Protein AF-A0A537K856-F1 (afdb_monomer)

Solvent-accessible surface area (backbone atoms only — not comparable to full-atom values): 9829 Å² total; per-residue (Å²): 136,89,86,84,80,88,56,72,92,42,54,43,67,42,90,97,32,92,91,45,62,49,70,74,77,86,77,73,95,73,71,60,44,82,46,75,49,75,48,75,51,68,52,97,87,72,52,70,54,76,49,78,48,77,49,71,40,72,64,90,81,66,75,50,79,44,80,71,47,56,50,54,66,63,28,72,59,51,33,26,46,32,33,31,39,84,55,50,70,38,64,31,44,37,35,40,37,33,21,43,85,87,65,51,75,44,32,77,47,77,48,76,47,65,39,80,49,46,62,45,59,86,51,70,44,63,60,44,37,79,88,64,48,74,61,72,70,44,72,34,35,34,38,45,33,43,29,41,85,88,65,46,69,44,74,51,74,50,81,46,39,41,89

Mean predicted aligned error: 10.48 Å

Radius of gyration: 21.77 Å; Cα contacts (8 Å, |Δi|>4): 311; chains: 1; bounding box: 62×30×55 Å

Nearest PDB structures (foldseek):
  6za2-assembly1_A  TM=6.033E-01  e=6.111E-10  Porphyromonas gingivalis ATCC 33277
  6za2-assembly1_B  TM=5.947E-01  e=1.579E-09  Porphyromonas gingivalis ATCC 33277
  4kkq-assembly1_B  TM=4.285E-01  e=4.633E-04  Vibrio cholerae MJ-1236
  8cml-assembly1_B  TM=3.138E-01  e=3.266E-04  Homo sapiens
  6o14-assembly1_A  TM=6.032E-01  e=1.378E-01  Aquifex aeolicus VF5

Sequence (163 aa):
NRQYFILNDFYQADLDNYQQGTVHFQLPALSAGMHSLKIKAWDVLNNSSEYTLEFTVAKNEELVLSHVLNYPNPFTTKTQFWFEHNRPGQNLQVKVQIFTVTGKVVKTIKQTINDAGNRSSEVEWDGRDEQGDKLGRGVYLYRLTVITPEGKKRERIERLVVF

Foldseek 3Di:
DDDDDDQPVQWDADVPGPPDTDGDDDDDDDDFAKDKDKDKDADPVGDIDIDIDIDGDHDPPAKDKDPWDWPPFADAFKIWTKIFIPDAQFWKWKWKWKFAPVRHTFAIDIDTDHHNHRMDGPGMDGCHGPVRDHDDWDKIKMKIWIATPVGHIDIDIDIGTYD

Secondary structure (DSSP, 8-state):
-------GGGEEEETTEEEEEEE------PPSEEEEEEEEEE-TTS-EEEEEEEEEE--TTS--EEEEEEESSSBSS-EEEEEEES-TTS-EEEEEEEEETT--EEEEEEEEE--SSSEEEEEEE-SB-TTSPBPPSEEEEEEEEEE-TT--EEEEEEEEEE-

Structure (mmCIF, N/CA/C/O backbone):
data_AF-A0A537K856-F1
#
_entry.id   AF-A0A537K856-F1
#
loop_
_atom_site.group_PDB
_atom_site.id
_atom_site.type_symbol
_atom_site.label_atom_id
_atom_site.label_alt_id
_atom_site.label_comp_id
_atom_site.label_asym_id
_atom_site.label_entity_id
_atom_site.label_seq_id
_atom_site.pdbx_PDB_ins_code
_atom_site.Cartn_x
_atom_site.Cartn_y
_atom_site.Cartn_z
_atom_site.occupancy
_atom_site.B_iso_or_equiv
_atom_site.auth_seq_id
_atom_site.auth_comp_id
_atom_site.auth_asym_id
_atom_site.auth_atom_id
_atom_site.pdbx_PDB_model_num
ATOM 1 N N . ASN A 1 1 ? 12.492 -0.890 -32.992 1.00 48.75 1 ASN A N 1
ATOM 2 C CA . ASN A 1 1 ? 13.759 -0.312 -32.495 1.00 48.75 1 ASN A CA 1
ATOM 3 C C . ASN A 1 1 ? 14.131 -0.954 -31.175 1.00 48.75 1 ASN A C 1
ATOM 5 O O . ASN A 1 1 ? 13.332 -0.884 -30.255 1.00 48.75 1 ASN A O 1
ATOM 9 N N . ARG A 1 2 ? 15.293 -1.612 -31.091 1.00 67.62 2 ARG A N 1
ATOM 10 C CA . ARG A 1 2 ? 15.842 -2.117 -29.822 1.00 67.62 2 ARG A CA 1
ATOM 11 C C . ARG A 1 2 ? 16.708 -1.009 -29.224 1.00 67.62 2 ARG A C 1
ATOM 13 O O . ARG A 1 2 ? 17.672 -0.603 -29.865 1.00 67.62 2 ARG A O 1
ATOM 20 N N . GLN A 1 3 ? 16.320 -0.483 -28.066 1.00 80.38 3 GLN A N 1
ATOM 21 C CA . GLN A 1 3 ? 17.157 0.429 -27.286 1.00 80.38 3 GLN A CA 1
ATOM 22 C C . GLN A 1 3 ? 18.058 -0.396 -26.367 1.00 80.38 3 GLN A C 1
ATOM 24 O O . GLN A 1 3 ? 17.614 -1.403 -25.818 1.00 80.38 3 GLN A O 1
ATOM 29 N N . TYR A 1 4 ? 19.312 0.023 -26.226 1.00 85.25 4 TYR A N 1
ATOM 30 C CA . TYR A 1 4 ? 20.296 -0.625 -25.365 1.00 85.25 4 TYR A CA 1
ATOM 31 C C . TYR A 1 4 ? 20.768 0.376 -24.316 1.00 85.25 4 TYR A C 1
ATOM 33 O O . TYR A 1 4 ? 21.025 1.534 -24.641 1.00 85.25 4 TYR A O 1
ATOM 41 N N . PHE A 1 5 ? 20.894 -0.087 -23.076 1.00 87.06 5 PHE A N 1
ATOM 42 C CA . PHE A 1 5 ? 21.433 0.683 -21.961 1.00 87.06 5 PHE A CA 1
ATOM 43 C C . PHE A 1 5 ? 22.658 -0.057 -21.428 1.00 87.06 5 PHE A C 1
ATOM 45 O O . PHE A 1 5 ? 22.588 -1.261 -21.183 1.00 87.06 5 PHE A O 1
ATOM 52 N N . ILE A 1 6 ? 23.782 0.648 -21.291 1.00 89.62 6 ILE A N 1
ATOM 53 C CA . ILE A 1 6 ? 24.985 0.106 -20.655 1.00 89.62 6 ILE A CA 1
ATOM 54 C C . ILE A 1 6 ? 24.837 0.354 -19.158 1.00 89.62 6 ILE A C 1
ATOM 56 O O . ILE A 1 6 ? 24.715 1.500 -18.733 1.00 89.62 6 ILE A O 1
ATOM 60 N N . LEU A 1 7 ? 24.797 -0.726 -18.378 1.00 88.00 7 LEU A N 1
ATOM 61 C CA . LEU A 1 7 ? 24.473 -0.676 -16.951 1.00 88.00 7 LEU A CA 1
ATOM 62 C C . LEU A 1 7 ? 25.702 -0.777 -16.035 1.00 88.00 7 LEU A C 1
ATOM 64 O O . LEU A 1 7 ? 25.543 -0.830 -14.821 1.00 88.00 7 LEU A O 1
ATOM 68 N N . ASN A 1 8 ? 26.911 -0.797 -16.604 1.00 85.88 8 ASN A N 1
ATOM 69 C CA . ASN A 1 8 ? 28.159 -1.029 -15.868 1.00 85.88 8 ASN A CA 1
ATOM 70 C C . ASN A 1 8 ? 28.350 -0.029 -14.719 1.00 85.88 8 ASN A C 1
ATOM 72 O O . ASN A 1 8 ? 28.693 -0.435 -13.616 1.00 85.88 8 ASN A O 1
ATOM 76 N N . ASP A 1 9 ? 28.045 1.248 -14.958 1.00 85.62 9 ASP A N 1
ATOM 77 C CA . ASP A 1 9 ? 28.185 2.314 -13.955 1.00 85.62 9 ASP A CA 1
ATOM 78 C C . ASP A 1 9 ? 27.106 2.256 -12.855 1.00 85.62 9 ASP A C 1
ATOM 80 O O . ASP A 1 9 ? 27.214 2.940 -11.841 1.00 85.62 9 ASP A O 1
ATOM 84 N N . PHE A 1 10 ? 26.060 1.443 -13.047 1.00 84.75 10 PHE A N 1
ATOM 85 C CA . PHE A 1 10 ? 24.960 1.239 -12.096 1.00 84.75 10 PHE A CA 1
ATOM 86 C C . PHE A 1 10 ? 25.064 -0.093 -11.343 1.00 84.75 10 PHE A C 1
ATOM 88 O O . PHE A 1 10 ? 24.205 -0.386 -10.509 1.00 84.75 10 PHE A O 1
ATOM 95 N N . TYR A 1 11 ? 26.064 -0.918 -11.663 1.00 85.62 11 TYR A N 1
ATOM 96 C CA . TYR A 1 11 ? 26.294 -2.193 -11.000 1.00 85.62 11 TYR A CA 1
ATOM 97 C C . TYR A 1 11 ? 27.080 -1.993 -9.710 1.00 85.62 11 TYR A C 1
ATOM 99 O O . TYR A 1 11 ? 28.164 -1.410 -9.705 1.00 85.62 11 TYR A O 1
ATOM 107 N N . GLN A 1 12 ? 26.550 -2.539 -8.623 1.00 83.50 12 GLN A N 1
ATOM 108 C CA . GLN A 1 12 ? 27.208 -2.553 -7.330 1.00 83.50 12 GLN A CA 1
ATOM 109 C C . GLN A 1 12 ? 27.352 -4.005 -6.872 1.00 83.50 12 GLN A C 1
ATOM 111 O O . GLN A 1 12 ? 26.354 -4.706 -6.720 1.00 83.50 12 GLN A O 1
ATOM 116 N N . ALA A 1 13 ? 28.594 -4.463 -6.703 1.00 83.06 13 ALA A N 1
ATOM 117 C CA . ALA A 1 13 ? 28.868 -5.794 -6.170 1.00 83.06 13 ALA A CA 1
ATOM 118 C C . ALA A 1 13 ? 28.477 -5.869 -4.688 1.00 83.06 13 ALA A C 1
ATOM 120 O O . ALA A 1 13 ? 28.624 -4.885 -3.955 1.00 83.06 13 ALA A O 1
ATOM 121 N N . ASP A 1 14 ? 28.020 -7.037 -4.249 1.00 84.00 14 ASP A N 1
ATOM 122 C CA . ASP A 1 14 ? 27.690 -7.261 -2.845 1.00 84.00 14 ASP A CA 1
ATOM 123 C C . ASP A 1 14 ? 28.970 -7.327 -1.990 1.00 84.00 14 ASP A C 1
ATOM 125 O O . ASP A 1 14 ? 30.025 -7.792 -2.438 1.00 84.00 14 ASP A O 1
ATOM 129 N N . LEU A 1 15 ? 28.882 -6.861 -0.736 1.00 70.44 15 LEU A N 1
ATOM 130 C CA . LEU A 1 15 ? 29.971 -6.981 0.240 1.00 70.44 15 LEU A CA 1
ATOM 131 C C . LEU A 1 15 ? 30.359 -8.463 0.382 1.00 70.44 15 LEU A C 1
ATOM 133 O O . LEU A 1 15 ? 29.512 -9.311 0.650 1.00 70.44 15 LEU A O 1
ATOM 137 N N . ASP A 1 16 ? 31.642 -8.753 0.163 1.00 69.88 16 ASP A N 1
ATOM 138 C CA . ASP A 1 16 ? 32.262 -10.084 0.224 1.00 69.88 16 ASP A CA 1
ATOM 139 C C . ASP A 1 16 ? 31.843 -11.101 -0.861 1.00 69.88 16 ASP A C 1
ATOM 141 O O . ASP A 1 16 ? 32.292 -12.250 -0.820 1.00 69.88 16 ASP A O 1
ATOM 145 N N . ASN A 1 17 ? 31.067 -10.706 -1.883 1.00 72.50 17 ASN A N 1
ATOM 146 C CA . ASN A 1 17 ? 30.695 -11.599 -2.987 1.00 72.50 17 ASN A CA 1
ATOM 147 C C . ASN A 1 17 ? 30.827 -10.942 -4.370 1.00 72.50 17 ASN A C 1
ATOM 149 O O . ASN A 1 17 ? 29.911 -10.310 -4.882 1.00 72.50 17 ASN A O 1
ATOM 153 N N . TYR A 1 18 ? 31.959 -11.178 -5.036 1.00 67.06 18 TYR A N 1
ATOM 154 C CA . TYR A 1 18 ? 32.245 -10.656 -6.380 1.00 67.06 18 TYR A CA 1
ATOM 155 C C . TYR A 1 18 ? 31.440 -11.328 -7.509 1.00 67.06 18 TYR A C 1
ATOM 157 O O . TYR A 1 18 ? 31.527 -10.892 -8.656 1.00 67.06 18 TYR A O 1
ATOM 165 N N . GLN A 1 19 ? 30.683 -12.391 -7.214 1.00 76.62 19 GLN A N 1
ATOM 166 C CA . GLN A 1 19 ? 29.837 -13.096 -8.186 1.00 76.62 19 GLN A CA 1
ATOM 167 C C . GLN A 1 19 ? 28.372 -12.640 -8.139 1.00 76.62 19 GLN A C 1
ATOM 169 O O . GLN A 1 19 ? 27.560 -13.115 -8.934 1.00 76.62 19 GLN A O 1
ATOM 174 N N . GLN A 1 20 ? 28.022 -11.753 -7.204 1.00 80.88 20 GLN A N 1
ATOM 175 C CA . GLN A 1 20 ? 26.671 -11.236 -7.013 1.00 80.88 20 GLN A CA 1
ATOM 176 C C . GLN A 1 20 ? 26.703 -9.718 -6.854 1.00 80.88 20 GLN A C 1
ATOM 178 O O . GLN A 1 20 ? 27.703 -9.121 -6.452 1.00 80.88 20 GLN A O 1
ATOM 183 N N . GLY A 1 21 ? 25.598 -9.088 -7.216 1.00 84.38 21 GLY A N 1
ATOM 184 C CA . GLY A 1 21 ? 25.459 -7.653 -7.111 1.00 84.38 21 GLY A CA 1
ATOM 185 C C . GLY A 1 21 ? 24.102 -7.192 -7.592 1.00 84.38 21 GLY A C 1
ATOM 186 O O . GLY A 1 21 ? 23.304 -7.959 -8.141 1.00 84.38 21 GLY A O 1
ATOM 187 N N . THR A 1 22 ? 23.861 -5.906 -7.400 1.00 86.56 22 THR A N 1
ATOM 188 C CA . THR A 1 22 ? 22.590 -5.265 -7.706 1.00 86.56 22 THR A CA 1
ATOM 189 C C . THR A 1 22 ? 22.795 -4.151 -8.723 1.00 86.56 22 THR A C 1
ATOM 191 O O . THR A 1 22 ? 23.768 -3.402 -8.665 1.00 86.56 22 THR A O 1
ATOM 194 N N . VAL A 1 23 ? 21.858 -4.036 -9.666 1.00 87.75 23 VAL A N 1
ATOM 195 C CA . VAL A 1 23 ? 21.766 -2.900 -10.586 1.00 87.75 23 VAL A CA 1
ATOM 196 C C . VAL A 1 23 ? 20.485 -2.140 -10.289 1.00 87.75 23 VAL A C 1
ATOM 198 O O . VAL A 1 23 ? 19.391 -2.697 -10.386 1.00 87.75 23 VAL A O 1
ATOM 201 N N . HIS A 1 24 ? 20.613 -0.849 -9.998 1.00 83.88 24 HIS A N 1
ATOM 202 C CA . HIS A 1 24 ? 19.475 0.059 -9.904 1.00 83.88 24 HIS A CA 1
ATOM 203 C C . HIS A 1 24 ? 19.472 0.992 -11.112 1.00 83.88 24 HIS A C 1
A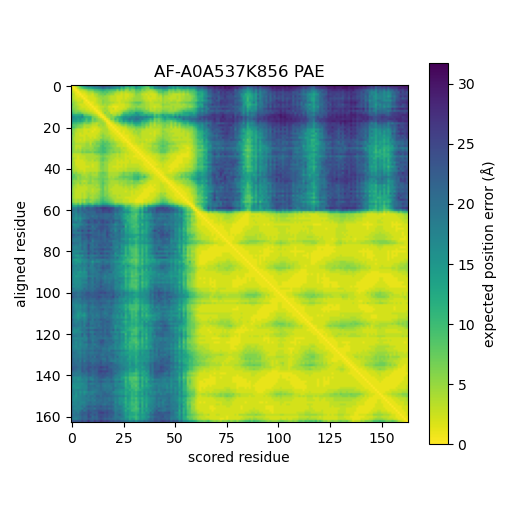TOM 205 O O . HIS A 1 24 ? 20.291 1.902 -11.213 1.00 83.88 24 HIS A O 1
ATOM 211 N N . PHE A 1 25 ? 18.541 0.764 -12.042 1.00 83.44 25 PHE A N 1
ATOM 212 C CA . PHE A 1 25 ? 18.413 1.568 -13.254 1.00 83.44 25 PHE A CA 1
ATOM 213 C C . PHE A 1 25 ? 16.977 2.050 -13.449 1.00 83.44 25 PHE A C 1
ATOM 215 O O . PHE A 1 25 ? 16.043 1.251 -13.546 1.00 83.44 25 PHE A O 1
ATOM 222 N N . GLN A 1 26 ? 16.808 3.369 -13.544 1.00 81.19 26 GLN A N 1
ATOM 223 C CA . GLN A 1 26 ? 15.524 3.977 -13.862 1.00 81.19 26 GLN A CA 1
ATOM 224 C C . GLN A 1 26 ? 15.289 3.900 -15.373 1.00 81.19 26 GLN A C 1
ATOM 226 O O . GLN A 1 26 ? 15.926 4.611 -16.151 1.00 81.19 26 GLN A O 1
ATOM 231 N N . LEU A 1 27 ? 14.347 3.052 -15.794 1.00 84.31 27 LEU A N 1
ATOM 232 C CA . LEU A 1 27 ? 13.935 2.990 -17.195 1.00 84.31 27 LEU A CA 1
ATOM 233 C C . LEU A 1 27 ? 13.336 4.339 -17.642 1.00 84.31 27 LEU A C 1
ATOM 235 O O . LEU A 1 27 ? 12.636 4.990 -16.854 1.00 84.31 27 LEU A O 1
ATOM 239 N N . PRO A 1 28 ? 13.566 4.756 -18.904 1.00 83.44 28 PRO A N 1
ATOM 240 C CA . PRO A 1 28 ? 12.901 5.928 -19.459 1.00 83.44 28 PRO A CA 1
ATOM 241 C C . PRO A 1 28 ? 11.387 5.708 -19.530 1.00 83.44 28 PRO A C 1
ATOM 243 O O . PRO A 1 28 ? 10.897 4.585 -19.413 1.00 83.44 28 PRO A O 1
ATOM 246 N N . ALA A 1 29 ? 10.633 6.783 -19.768 1.00 79.88 29 ALA A N 1
ATOM 247 C CA . ALA A 1 29 ? 9.195 6.680 -19.976 1.00 79.88 29 ALA A CA 1
ATOM 248 C C . ALA A 1 29 ? 8.886 5.717 -21.138 1.00 79.88 29 ALA A C 1
ATOM 250 O O 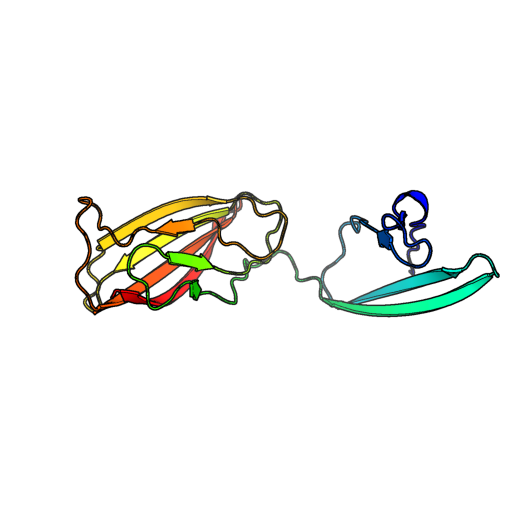. ALA A 1 29 ? 9.247 5.970 -22.289 1.00 79.88 29 ALA A O 1
ATOM 251 N N . LEU A 1 30 ? 8.219 4.607 -20.823 1.00 85.06 30 LEU A N 1
ATOM 252 C CA . LEU A 1 30 ? 7.812 3.600 -21.796 1.00 85.06 30 LEU A CA 1
ATOM 253 C C . LEU A 1 30 ? 6.394 3.891 -22.290 1.00 85.06 30 LEU A C 1
ATOM 255 O O . LEU A 1 30 ? 5.524 4.317 -21.527 1.00 85.06 30 LEU A O 1
ATOM 259 N N . SER A 1 31 ? 6.141 3.633 -23.572 1.00 85.69 31 SER A N 1
ATOM 260 C CA . SER A 1 31 ? 4.782 3.673 -24.113 1.00 85.69 31 SER A CA 1
ATOM 261 C C . SER A 1 31 ? 3.926 2.591 -23.464 1.00 85.69 31 SER A C 1
ATOM 263 O O . SER A 1 31 ? 4.434 1.547 -23.073 1.00 85.69 31 SER A O 1
ATOM 265 N N . ALA A 1 32 ? 2.614 2.781 -23.391 1.00 82.75 32 ALA A N 1
ATOM 266 C CA . ALA A 1 32 ? 1.755 1.709 -22.911 1.00 82.75 32 ALA A CA 1
ATOM 267 C C . ALA A 1 32 ? 1.735 0.504 -23.865 1.00 82.75 32 ALA A C 1
ATOM 269 O O . ALA A 1 32 ? 1.881 0.666 -25.077 1.00 82.75 32 ALA A O 1
ATOM 270 N N . GLY A 1 33 ? 1.508 -0.685 -23.312 1.00 84.62 33 GLY A N 1
ATOM 271 C CA . GLY A 1 33 ? 1.474 -1.952 -24.038 1.00 84.62 33 GLY A CA 1
ATOM 272 C C . GLY A 1 33 ? 2.445 -2.982 -23.470 1.00 84.62 33 GLY A C 1
ATOM 273 O O . GLY A 1 33 ? 3.052 -2.776 -22.420 1.00 84.62 33 GLY A O 1
ATOM 274 N N . MET A 1 34 ? 2.556 -4.110 -24.163 1.00 83.94 34 MET A N 1
ATOM 275 C CA . MET A 1 34 ? 3.472 -5.190 -23.806 1.00 83.94 34 MET A CA 1
ATOM 276 C C . MET A 1 34 ? 4.905 -4.822 -24.199 1.00 83.94 34 MET A C 1
ATOM 278 O O . MET A 1 34 ? 5.154 -4.384 -25.323 1.00 83.94 34 MET A O 1
ATOM 282 N N . HIS A 1 35 ? 5.837 -5.030 -23.277 1.00 89.69 35 HIS A N 1
ATOM 283 C CA . HIS A 1 35 ? 7.267 -4.812 -23.446 1.00 89.69 35 HIS A CA 1
ATOM 284 C C . HIS A 1 35 ? 8.052 -6.049 -23.034 1.00 89.69 35 HIS A C 1
ATOM 286 O O . HIS A 1 35 ? 7.611 -6.866 -22.229 1.00 89.69 35 HIS A O 1
ATOM 292 N N . SER A 1 36 ? 9.252 -6.148 -23.591 1.00 91.62 36 SER A N 1
ATOM 293 C CA . SER A 1 36 ? 10.238 -7.173 -23.282 1.00 91.62 36 SER A CA 1
ATOM 294 C C . SER A 1 36 ? 11.538 -6.467 -22.910 1.00 91.62 36 SER A C 1
ATOM 296 O O . SER A 1 36 ? 12.075 -5.692 -23.705 1.00 91.62 36 SER A O 1
ATOM 298 N N . LEU A 1 37 ? 12.031 -6.710 -21.696 1.00 90.56 37 LEU A N 1
ATOM 299 C CA . LEU A 1 37 ? 13.350 -6.282 -21.248 1.00 90.56 37 LEU A CA 1
ATOM 300 C C . LEU A 1 37 ? 14.288 -7.482 -21.304 1.00 90.56 37 LEU A C 1
ATOM 302 O O . LEU A 1 37 ? 14.137 -8.441 -20.551 1.00 90.56 37 LEU A O 1
ATOM 306 N N . LYS A 1 38 ? 15.274 -7.412 -22.195 1.00 93.06 38 LYS A N 1
ATOM 307 C CA . LYS A 1 38 ? 16.365 -8.379 -22.252 1.00 93.06 38 LYS A CA 1
ATOM 308 C C . LYS A 1 38 ? 17.557 -7.834 -21.476 1.00 93.06 38 LYS A C 1
ATOM 310 O O . LYS A 1 38 ? 18.103 -6.795 -21.836 1.00 93.06 38 LYS A O 1
ATOM 315 N N . ILE A 1 39 ? 17.968 -8.564 -20.453 1.00 91.88 39 ILE A N 1
ATOM 316 C CA . ILE A 1 39 ? 19.141 -8.271 -19.636 1.00 91.88 39 ILE A CA 1
ATOM 317 C C . ILE A 1 39 ? 20.247 -9.220 -20.079 1.00 91.88 39 ILE A C 1
ATOM 319 O O . ILE A 1 39 ? 20.012 -10.421 -20.208 1.00 91.88 39 ILE A O 1
ATOM 323 N N . LYS A 1 40 ? 21.441 -8.684 -20.330 1.00 92.62 40 LYS A N 1
ATOM 324 C CA . LYS A 1 40 ? 22.626 -9.462 -20.691 1.00 92.62 40 LYS A CA 1
ATOM 325 C C . LYS A 1 40 ? 23.784 -9.070 -19.788 1.00 92.62 40 LYS A C 1
ATOM 327 O O . LYS A 1 40 ? 24.058 -7.881 -19.647 1.00 92.62 40 LYS A O 1
ATOM 332 N N . ALA A 1 41 ? 24.443 -10.062 -19.205 1.00 90.31 41 ALA A N 1
ATOM 333 C CA . ALA A 1 41 ? 25.600 -9.877 -18.338 1.00 90.31 41 ALA A CA 1
ATOM 334 C C . ALA A 1 41 ? 26.768 -10.736 -18.829 1.00 90.31 41 ALA A C 1
ATOM 336 O O . ALA A 1 41 ? 26.539 -11.797 -19.414 1.00 90.31 41 ALA A O 1
ATOM 337 N N . TRP A 1 42 ? 27.993 -10.269 -18.586 1.00 88.81 42 TRP A N 1
ATOM 338 C CA . TRP A 1 42 ? 29.239 -10.970 -18.891 1.00 88.81 42 TRP A CA 1
ATOM 339 C C . TRP A 1 42 ? 30.044 -11.191 -17.611 1.00 88.81 42 TRP A C 1
ATOM 341 O O . TRP A 1 42 ? 30.041 -10.329 -16.734 1.00 88.81 42 TRP A O 1
ATOM 351 N N . ASP A 1 43 ? 30.752 -12.315 -17.526 1.00 83.69 43 ASP A N 1
ATOM 352 C CA . ASP A 1 43 ? 31.810 -12.520 -16.537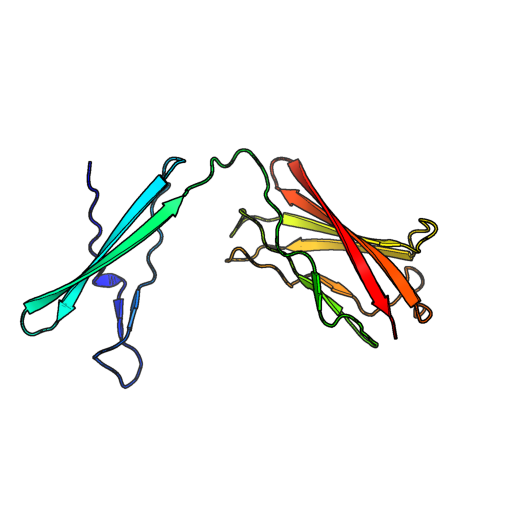 1.00 83.69 43 ASP A CA 1
ATOM 353 C C . ASP A 1 43 ? 33.169 -11.990 -17.044 1.00 83.69 43 ASP A C 1
ATOM 355 O O . ASP A 1 43 ? 33.321 -11.571 -18.196 1.00 83.69 43 ASP A O 1
ATOM 359 N N . VAL A 1 44 ? 34.189 -12.022 -16.180 1.00 82.19 44 VAL A N 1
ATOM 360 C CA . VAL A 1 44 ? 35.557 -11.569 -16.510 1.00 82.19 44 VAL A CA 1
ATOM 361 C C . VAL A 1 44 ? 36.262 -12.441 -17.557 1.00 82.19 44 VAL A C 1
ATOM 363 O O . VAL A 1 44 ? 37.252 -12.013 -18.145 1.00 82.19 44 VAL A O 1
ATOM 366 N N . LEU A 1 45 ? 35.759 -13.656 -17.796 1.00 86.38 45 LEU A N 1
ATOM 367 C CA . LEU A 1 45 ? 36.249 -14.594 -18.808 1.00 86.38 45 LEU A CA 1
ATOM 368 C C . LEU A 1 45 ? 35.471 -14.464 -20.130 1.00 86.38 45 LEU A C 1
ATOM 370 O O . LEU A 1 45 ? 35.637 -15.295 -21.022 1.00 86.38 45 LEU A O 1
ATOM 374 N N . ASN A 1 46 ? 34.666 -13.402 -20.274 1.00 85.31 46 ASN A N 1
ATOM 375 C CA . ASN A 1 46 ? 33.869 -13.073 -21.454 1.00 85.31 46 ASN A CA 1
ATOM 376 C C . ASN A 1 46 ? 32.734 -14.072 -21.761 1.00 85.31 46 ASN A C 1
ATOM 378 O O . ASN A 1 46 ? 32.199 -14.087 -22.874 1.00 85.31 46 ASN A O 1
ATOM 382 N N . ASN A 1 47 ? 32.311 -14.879 -20.786 1.00 88.69 47 ASN A N 1
ATOM 383 C CA . ASN A 1 47 ? 31.092 -15.672 -20.914 1.00 88.69 47 ASN A CA 1
ATOM 384 C C . ASN A 1 47 ? 29.881 -14.789 -20.631 1.00 88.69 47 ASN A C 1
ATOM 386 O O . ASN A 1 47 ? 29.877 -14.036 -19.661 1.00 88.69 47 ASN A O 1
ATOM 390 N N . SER A 1 48 ? 28.832 -14.901 -21.451 1.00 92.12 48 SER A N 1
ATOM 391 C CA . SER A 1 48 ? 27.622 -14.086 -21.302 1.00 92.12 48 SER A CA 1
ATOM 392 C C . SER A 1 48 ? 26.375 -14.918 -21.047 1.00 92.12 48 SER A C 1
ATOM 394 O O . SER A 1 48 ? 26.219 -15.981 -21.644 1.00 92.12 48 SER A O 1
ATOM 396 N N . SER A 1 49 ? 25.459 -14.390 -20.239 1.00 92.62 49 SER A N 1
ATOM 397 C CA . SER A 1 49 ? 24.118 -14.945 -20.026 1.00 92.62 49 SER A CA 1
ATOM 398 C C . SER A 1 49 ? 23.046 -13.899 -20.330 1.00 92.62 49 SER A C 1
ATOM 400 O O . SER A 1 49 ? 23.270 -12.703 -20.142 1.00 92.62 49 SER A O 1
ATOM 402 N N . GLU A 1 50 ? 21.883 -14.348 -20.807 1.00 93.69 50 GLU A N 1
ATOM 403 C CA . GLU A 1 50 ? 20.733 -13.495 -21.128 1.00 93.69 50 GLU A CA 1
ATOM 404 C C . GLU A 1 50 ? 19.495 -13.928 -20.334 1.00 93.69 50 GLU A C 1
ATOM 406 O O . GLU A 1 50 ? 19.205 -15.117 -20.220 1.00 93.69 50 GLU A O 1
ATOM 411 N N . TYR A 1 51 ? 18.727 -12.955 -19.847 1.00 92.50 51 TYR A N 1
ATOM 412 C CA . TYR A 1 51 ? 17.410 -13.155 -19.248 1.00 92.50 51 TYR A CA 1
ATOM 413 C C . TYR A 1 51 ? 16.400 -12.219 -19.911 1.00 92.50 51 TYR A C 1
ATOM 415 O O . TYR A 1 51 ? 16.718 -11.065 -20.196 1.00 92.50 51 TYR A O 1
ATOM 423 N N . THR A 1 52 ? 15.186 -12.702 -20.178 1.00 92.88 52 THR A N 1
ATOM 424 C CA . THR A 1 52 ? 14.121 -11.887 -20.781 1.00 92.88 52 THR A CA 1
ATOM 425 C C . THR A 1 52 ? 12.946 -11.785 -19.822 1.00 92.88 52 THR A C 1
ATOM 427 O O . THR A 1 52 ? 12.371 -12.796 -19.433 1.00 92.88 52 THR A O 1
ATOM 430 N N . LEU A 1 53 ? 12.589 -10.554 -19.466 1.00 89.62 53 LEU A N 1
ATOM 431 C CA . LEU A 1 53 ? 11.420 -10.213 -18.670 1.00 89.62 53 LEU A CA 1
ATOM 432 C C . LEU A 1 53 ? 10.345 -9.627 -19.583 1.00 89.62 53 LEU A C 1
ATOM 434 O O . LEU A 1 53 ? 10.573 -8.610 -20.237 1.00 89.62 53 LEU A O 1
ATOM 438 N N . GLU A 1 54 ? 9.165 -10.232 -19.597 1.00 90.69 54 GLU A N 1
ATOM 439 C CA . GLU A 1 54 ? 7.987 -9.675 -20.260 1.00 90.69 54 GLU A CA 1
ATOM 440 C C . GLU A 1 54 ? 7.117 -8.947 -19.236 1.00 90.69 54 GLU A C 1
ATOM 442 O O . GLU A 1 54 ? 6.849 -9.460 -18.150 1.00 90.69 54 GLU A O 1
ATOM 447 N N . PHE A 1 55 ? 6.691 -7.729 -19.561 1.00 85.44 55 PHE A N 1
ATOM 448 C CA . PHE A 1 55 ? 5.855 -6.914 -18.683 1.00 85.44 55 PHE A CA 1
ATOM 449 C C . PHE A 1 55 ? 4.945 -5.997 -19.499 1.00 85.44 55 PHE A C 1
ATOM 451 O O . PHE A 1 55 ? 5.213 -5.696 -20.658 1.00 85.44 55 PHE A O 1
ATOM 458 N N . THR A 1 56 ? 3.847 -5.536 -18.904 1.00 80.00 56 THR A N 1
ATOM 459 C CA . THR A 1 56 ? 2.919 -4.606 -19.560 1.00 80.00 56 THR A CA 1
ATOM 460 C C . THR A 1 56 ? 2.969 -3.249 -18.878 1.00 80.00 56 THR A C 1
ATOM 462 O O . THR A 1 56 ? 2.754 -3.139 -17.674 1.00 80.00 56 THR A O 1
ATOM 465 N N . VAL A 1 57 ? 3.209 -2.200 -19.660 1.00 81.38 57 VAL A N 1
ATOM 466 C CA . VAL A 1 57 ? 3.100 -0.811 -19.214 1.00 81.38 57 VAL A CA 1
ATOM 467 C C . VAL A 1 57 ? 1.652 -0.383 -19.413 1.00 81.38 57 VAL A C 1
ATOM 469 O O . VAL A 1 57 ? 1.174 -0.259 -20.540 1.00 81.38 57 VAL A O 1
ATOM 472 N N . ALA A 1 58 ? 0.915 -0.185 -18.325 1.00 69.25 58 ALA A N 1
ATOM 473 C CA . ALA A 1 58 ? -0.454 0.311 -18.414 1.00 69.25 58 ALA A CA 1
ATOM 474 C C . ALA A 1 58 ? -0.461 1.792 -18.827 1.00 69.25 58 ALA A C 1
ATOM 476 O O . ALA A 1 58 ? 0.354 2.582 -18.346 1.00 69.25 58 ALA A O 1
ATOM 477 N N . LYS A 1 59 ? -1.410 2.201 -19.686 1.00 66.38 59 LYS A N 1
ATOM 478 C CA . LYS A 1 59 ? -1.682 3.632 -19.885 1.00 66.38 59 LYS A CA 1
ATOM 479 C C . LYS A 1 59 ? -2.051 4.231 -18.536 1.00 66.38 59 LYS A C 1
ATOM 481 O O . LYS A 1 59 ? -2.858 3.670 -17.797 1.00 66.38 59 LYS A O 1
ATOM 486 N N . ASN A 1 60 ? -1.493 5.399 -18.245 1.00 64.06 60 ASN A N 1
ATOM 487 C CA . ASN A 1 60 ? -1.661 6.114 -16.984 1.00 64.06 60 ASN A CA 1
ATOM 488 C C . ASN A 1 60 ? -3.085 6.698 -16.790 1.00 64.06 60 ASN A C 1
ATOM 490 O O . ASN A 1 60 ? -3.267 7.723 -16.125 1.00 64.06 60 ASN A O 1
ATOM 494 N N . GLU A 1 61 ? -4.106 6.089 -17.396 1.00 69.75 61 GLU A N 1
ATOM 495 C CA . GLU A 1 61 ? -5.465 6.615 -17.527 1.00 69.75 61 GLU A CA 1
ATOM 496 C C . GLU A 1 61 ? -6.324 6.305 -16.305 1.00 69.75 61 GLU A C 1
ATOM 498 O O . GLU A 1 61 ? -7.026 7.196 -15.832 1.00 69.75 61 GLU A O 1
ATOM 503 N N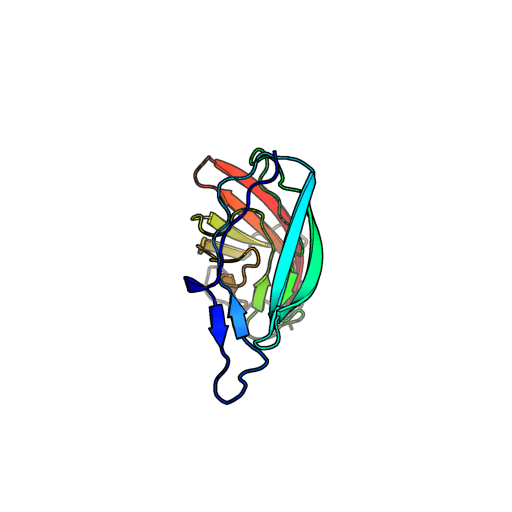 . GLU A 1 62 ? -6.166 5.140 -15.686 1.00 83.81 62 GLU A N 1
ATOM 504 C CA . GLU A 1 62 ? -6.906 4.799 -14.474 1.00 83.81 62 GLU A CA 1
ATOM 505 C C . GLU A 1 62 ? -5.978 4.605 -13.273 1.00 83.81 62 GLU A C 1
ATOM 507 O O . GLU A 1 62 ? -4.847 4.123 -13.387 1.00 83.81 62 GLU A O 1
ATOM 512 N N . LEU A 1 63 ? -6.445 5.030 -12.099 1.00 90.31 63 LEU A N 1
ATOM 513 C CA . LEU A 1 63 ? -5.869 4.581 -10.838 1.00 90.31 63 LEU A CA 1
ATOM 514 C C . LEU A 1 63 ? -6.293 3.119 -10.655 1.00 90.31 63 LEU A C 1
ATOM 516 O O . LEU A 1 63 ? -7.470 2.790 -10.813 1.00 90.31 63 LEU A O 1
ATOM 520 N N . VAL A 1 64 ? -5.340 2.249 -10.347 1.00 91.19 64 VAL A N 1
ATOM 521 C CA . VAL A 1 64 ? -5.5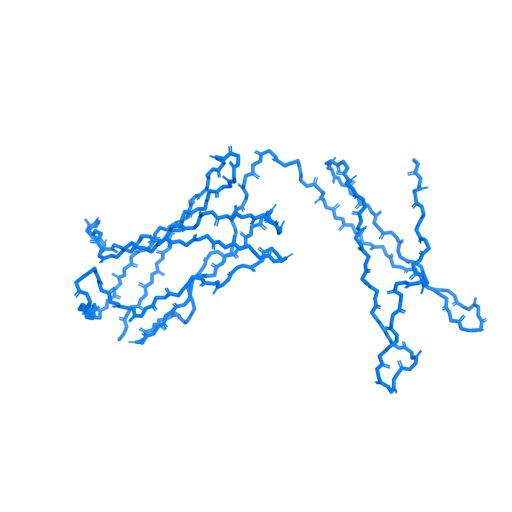85 0.841 -10.020 1.00 91.19 64 VAL A CA 1
ATOM 522 C C . VAL A 1 64 ? -5.292 0.650 -8.545 1.00 91.19 64 VAL A C 1
ATOM 524 O O . VAL A 1 64 ? -4.348 1.239 -8.023 1.00 91.19 64 VAL A O 1
ATOM 527 N N . LEU A 1 65 ? -6.129 -0.148 -7.887 1.00 94.31 65 LEU A N 1
ATOM 528 C CA . LEU A 1 65 ? -5.989 -0.475 -6.480 1.00 94.31 65 LEU A CA 1
ATOM 529 C C . LEU A 1 65 ? -6.262 -1.974 -6.286 1.00 94.31 65 LEU A C 1
ATOM 531 O O . LEU A 1 65 ? -7.349 -2.452 -6.637 1.00 94.31 65 LEU A O 1
ATOM 535 N N . SER A 1 66 ? -5.268 -2.703 -5.778 1.00 93.00 66 SER A N 1
ATOM 536 C CA . SER A 1 66 ? -5.264 -4.166 -5.610 1.00 93.00 66 SER A CA 1
ATOM 537 C C . SER A 1 66 ? -4.741 -4.583 -4.234 1.00 93.00 66 SER A C 1
ATOM 539 O O . SER A 1 66 ? -4.233 -3.752 -3.486 1.00 93.00 66 SER A O 1
ATOM 541 N N . HIS A 1 67 ? -4.915 -5.865 -3.884 1.00 94.75 67 HIS A N 1
ATOM 542 C CA . HIS A 1 67 ? -4.420 -6.468 -2.636 1.00 94.75 67 HIS A CA 1
ATOM 543 C C . HIS A 1 67 ? -4.723 -5.638 -1.376 1.00 94.75 67 HIS A C 1
ATOM 545 O O . HIS A 1 67 ? -3.862 -5.433 -0.523 1.00 94.75 67 HIS A O 1
ATOM 551 N N . VAL A 1 68 ? -5.959 -5.141 -1.276 1.00 97.81 68 VAL A N 1
ATOM 552 C CA . VAL A 1 68 ? -6.396 -4.353 -0.122 1.00 97.81 68 VAL A CA 1
ATOM 553 C C . VAL A 1 68 ? -6.677 -5.277 1.042 1.00 97.81 68 VAL A C 1
ATOM 555 O O . VAL A 1 68 ? -7.490 -6.188 0.935 1.00 97.81 68 VAL A O 1
ATOM 558 N N . LEU A 1 69 ? -6.019 -5.017 2.161 1.00 97.25 69 LEU A N 1
ATOM 559 C CA . LEU A 1 69 ? -6.232 -5.746 3.399 1.00 97.25 69 LEU A CA 1
ATOM 560 C C . LEU A 1 69 ? -5.838 -4.882 4.588 1.00 97.25 69 LEU A C 1
ATOM 562 O O . LEU A 1 69 ? -5.184 -3.850 4.446 1.00 97.25 69 LEU A O 1
ATOM 566 N N . ASN A 1 70 ? -6.212 -5.320 5.780 1.00 98.12 70 ASN A N 1
ATOM 567 C CA . ASN A 1 70 ? -5.632 -4.805 7.004 1.00 98.12 70 ASN A CA 1
ATOM 568 C C . ASN A 1 70 ? -4.806 -5.912 7.669 1.00 98.12 70 ASN A C 1
ATOM 570 O O . ASN A 1 70 ? -5.176 -7.085 7.608 1.00 98.12 70 ASN A O 1
ATOM 574 N N . TYR A 1 71 ? -3.665 -5.555 8.255 1.00 96.69 71 TYR A N 1
ATOM 575 C CA . TYR A 1 71 ? -2.812 -6.500 8.970 1.00 96.69 71 TYR A CA 1
ATOM 576 C C . TYR A 1 71 ? -2.250 -5.870 10.255 1.00 96.69 71 TYR A C 1
ATOM 578 O O . TYR A 1 71 ? -1.723 -4.754 10.196 1.00 96.69 71 TYR A O 1
ATOM 586 N N . PRO A 1 72 ? -2.325 -6.571 11.403 1.00 97.69 72 PRO A N 1
ATOM 587 C CA . PRO A 1 72 ? -3.016 -7.852 11.601 1.00 97.69 72 PRO A CA 1
ATOM 588 C C . PRO A 1 72 ? -4.547 -7.759 11.433 1.00 97.69 72 PRO A C 1
ATOM 590 O O . PRO A 1 72 ? -5.154 -6.715 11.651 1.00 97.69 72 PRO A O 1
ATOM 593 N N . ASN A 1 73 ? -5.175 -8.867 11.030 1.00 95.69 73 ASN A N 1
ATOM 594 C CA . ASN A 1 73 ? -6.629 -9.041 11.029 1.00 95.69 73 ASN A CA 1
ATOM 595 C C . ASN A 1 73 ? -6.952 -10.502 11.381 1.00 95.69 73 ASN A C 1
ATOM 597 O O . ASN A 1 73 ? -6.600 -11.386 10.598 1.00 95.69 73 ASN A O 1
ATOM 601 N N . PRO A 1 74 ? -7.619 -10.790 12.508 1.00 96.81 74 PRO A N 1
ATOM 602 C CA . PRO A 1 74 ? -8.104 -9.851 13.530 1.00 96.81 74 PRO A CA 1
ATOM 603 C C . PRO A 1 74 ? -6.988 -9.114 14.299 1.00 96.81 74 PRO A C 1
ATOM 605 O O . PRO A 1 74 ? -5.846 -9.571 14.312 1.00 96.81 74 PRO A O 1
ATOM 608 N N . PHE A 1 75 ? -7.309 -8.001 14.969 1.00 97.12 75 PHE A N 1
ATOM 609 C CA . PHE A 1 75 ? -6.358 -7.241 15.804 1.00 97.12 75 PHE A CA 1
ATOM 610 C C . PHE A 1 75 ? -6.960 -6.811 17.149 1.00 97.12 75 PHE A C 1
ATOM 612 O O . PHE A 1 75 ? -8.177 -6.749 17.293 1.00 97.12 75 PHE A O 1
ATOM 619 N N . THR A 1 76 ? -6.095 -6.497 18.121 1.00 92.81 76 THR A N 1
ATOM 620 C CA . THR A 1 76 ? -6.480 -6.092 19.491 1.00 92.81 76 THR A CA 1
ATOM 621 C C . THR A 1 76 ? -6.026 -4.680 19.872 1.00 92.81 76 THR A C 1
ATOM 623 O O . THR A 1 76 ? -6.676 -4.011 20.673 1.00 92.81 76 THR A O 1
ATOM 626 N N . THR A 1 77 ? -4.889 -4.219 19.340 1.00 92.94 77 THR A N 1
ATOM 627 C CA . THR A 1 77 ? -4.277 -2.932 19.723 1.00 92.94 77 THR A CA 1
ATOM 628 C C . THR A 1 77 ? -4.069 -1.994 18.551 1.00 92.94 77 THR A C 1
ATOM 630 O O . THR A 1 77 ? -4.319 -0.803 18.685 1.00 92.94 77 THR A O 1
ATOM 633 N N . LYS A 1 78 ? -3.604 -2.509 17.412 1.00 96.88 78 LYS A N 1
ATOM 634 C CA . LYS A 1 78 ? -3.457 -1.738 16.182 1.00 96.88 78 LYS A CA 1
ATOM 635 C C . LYS A 1 78 ? -3.512 -2.622 14.943 1.00 96.88 78 LYS A C 1
ATOM 637 O O . LYS A 1 78 ? -3.179 -3.804 15.007 1.00 96.88 78 LYS A O 1
ATOM 642 N N . THR A 1 79 ? -3.883 -2.023 13.823 1.00 98.12 79 THR A N 1
ATOM 643 C CA . THR A 1 79 ? -3.785 -2.600 12.481 1.00 98.12 79 THR A CA 1
ATOM 644 C C . THR A 1 79 ? -3.236 -1.552 11.526 1.00 98.12 79 THR A C 1
ATOM 646 O O . THR A 1 79 ? -3.413 -0.354 11.727 1.00 98.12 79 THR A O 1
ATOM 649 N N . GLN A 1 80 ? -2.597 -2.007 10.460 1.00 98.12 80 GLN A N 1
ATOM 650 C CA . GLN A 1 80 ? -2.217 -1.173 9.327 1.00 98.12 80 GLN A CA 1
ATOM 651 C C . GLN A 1 80 ? -3.116 -1.502 8.141 1.00 98.12 80 GLN A C 1
ATOM 653 O O . GLN A 1 80 ? -3.583 -2.638 8.023 1.00 98.12 80 GLN A O 1
ATOM 658 N N . PHE A 1 81 ? -3.354 -0.531 7.266 1.00 98.31 81 PHE A N 1
ATOM 659 C CA . PHE A 1 81 ? -4.077 -0.725 6.014 1.00 98.31 81 PHE A CA 1
ATOM 660 C C . PHE A 1 81 ? -3.080 -0.854 4.871 1.00 98.31 81 PHE A C 1
ATOM 662 O O . PHE A 1 81 ? -2.354 0.083 4.552 1.00 98.31 81 PHE A O 1
ATOM 669 N N . TRP A 1 82 ? -3.071 -2.033 4.262 1.00 98.00 82 TRP A N 1
ATOM 670 C CA . TRP A 1 82 ? -2.186 -2.401 3.173 1.00 98.00 82 TRP A CA 1
ATOM 671 C C . TRP A 1 82 ? -2.946 -2.383 1.855 1.00 98.00 82 TRP A C 1
ATOM 673 O O . TRP A 1 82 ? -4.104 -2.804 1.791 1.00 98.00 82 TRP A O 1
ATOM 683 N N . PHE A 1 83 ? -2.293 -1.909 0.802 1.00 97.88 83 PHE A N 1
ATOM 684 C CA . PHE A 1 83 ? -2.819 -1.963 -0.558 1.00 97.88 83 PHE A CA 1
ATOM 685 C C . PHE A 1 83 ? -1.704 -1.772 -1.581 1.00 97.88 83 PHE A C 1
ATOM 687 O O . PHE A 1 83 ? -0.631 -1.258 -1.269 1.00 97.88 83 PHE A O 1
ATOM 694 N N . GLU A 1 84 ? -1.985 -2.154 -2.820 1.00 95.38 84 GLU A N 1
ATOM 695 C CA . GLU A 1 84 ? -1.126 -1.893 -3.967 1.00 95.38 84 GLU A CA 1
ATOM 696 C C . GLU A 1 84 ? -1.768 -0.895 -4.934 1.00 95.38 84 GLU A C 1
ATOM 698 O O . GLU A 1 84 ? -2.991 -0.874 -5.102 1.00 95.38 84 GLU A O 1
ATOM 703 N N . HIS A 1 85 ? -0.943 -0.072 -5.582 1.00 93.88 85 HIS A N 1
ATOM 704 C CA . HIS A 1 85 ? -1.359 0.953 -6.535 1.00 93.88 85 HIS A CA 1
ATOM 705 C C . HIS A 1 85 ? -0.350 1.145 -7.676 1.00 93.88 85 HIS A C 1
ATOM 707 O O . HIS A 1 85 ? 0.847 0.907 -7.548 1.00 93.88 85 HIS A O 1
ATOM 713 N N . ASN A 1 86 ? -0.826 1.651 -8.815 1.00 90.25 86 ASN A N 1
ATOM 714 C CA . ASN A 1 86 ? -0.006 1.924 -10.003 1.00 90.25 86 ASN A CA 1
ATOM 715 C C . ASN A 1 86 ? 0.569 3.354 -10.043 1.00 90.25 86 ASN A C 1
ATOM 717 O O . ASN A 1 86 ? 0.724 3.927 -11.121 1.00 90.25 86 ASN A O 1
ATOM 721 N N . ARG A 1 87 ? 0.825 3.960 -8.877 1.00 90.94 87 ARG A N 1
ATOM 722 C CA . ARG A 1 87 ? 1.255 5.370 -8.744 1.00 90.94 87 ARG A CA 1
ATOM 723 C C . ARG A 1 87 ? 2.470 5.548 -7.815 1.00 90.94 87 ARG A C 1
ATOM 725 O O . ARG A 1 87 ? 2.371 6.338 -6.881 1.00 90.94 87 ARG A O 1
ATOM 732 N N . PRO A 1 88 ? 3.571 4.801 -8.011 1.00 91.44 88 PRO A N 1
ATOM 733 C CA . PRO A 1 88 ? 4.777 4.986 -7.205 1.00 91.44 88 PRO A CA 1
ATOM 734 C C . PRO A 1 88 ? 5.338 6.405 -7.382 1.00 91.44 88 PRO A C 1
ATOM 736 O O . PRO A 1 88 ? 5.246 6.983 -8.470 1.00 91.44 88 PRO A O 1
ATOM 739 N N . GLY A 1 89 ? 5.906 6.967 -6.316 1.00 88.38 89 GLY A N 1
ATOM 740 C CA . GLY A 1 89 ? 6.550 8.285 -6.308 1.00 88.38 89 GLY A CA 1
ATOM 741 C C . GLY A 1 89 ? 5.595 9.480 -6.428 1.00 88.38 89 GLY A C 1
ATOM 742 O O . GLY A 1 89 ? 6.046 10.607 -6.640 1.00 88.38 89 GLY A O 1
ATOM 743 N N . GLN A 1 90 ? 4.280 9.261 -6.333 1.00 92.25 90 GLN A N 1
ATOM 744 C CA . GLN A 1 90 ? 3.275 10.325 -6.368 1.00 92.25 90 GLN A CA 1
ATOM 745 C C . GLN A 1 90 ? 2.650 10.529 -4.991 1.00 92.25 90 GLN A C 1
ATOM 747 O O . GLN A 1 90 ? 2.413 9.573 -4.260 1.00 92.25 90 GLN A O 1
ATOM 752 N N . ASN A 1 91 ? 2.302 11.777 -4.674 1.00 96.56 91 ASN A N 1
ATOM 753 C CA . ASN A 1 91 ? 1.523 12.082 -3.477 1.00 96.56 91 ASN A CA 1
ATOM 754 C C . ASN A 1 91 ? 0.092 11.563 -3.647 1.00 96.56 91 ASN A C 1
ATOM 756 O O . ASN A 1 91 ? -0.660 12.080 -4.475 1.00 96.56 91 ASN A O 1
ATOM 760 N N . LEU A 1 92 ? -0.307 10.580 -2.848 1.00 97.50 92 LEU A N 1
ATOM 761 C CA . LEU A 1 92 ? -1.658 10.027 -2.868 1.00 97.50 92 LEU A CA 1
ATOM 762 C C . LEU A 1 92 ? -2.400 10.420 -1.600 1.00 97.50 92 LEU A C 1
ATOM 764 O O . LEU A 1 92 ? -1.931 10.175 -0.493 1.00 97.50 92 LEU A O 1
ATOM 768 N N . GLN A 1 93 ? -3.590 10.996 -1.754 1.00 98.19 93 GLN A N 1
ATOM 769 C CA . GLN A 1 93 ? -4.477 11.241 -0.624 1.00 98.19 93 GLN A CA 1
ATOM 770 C C . GLN A 1 93 ? -5.242 9.957 -0.318 1.00 98.19 93 GLN A C 1
ATOM 772 O O . GLN A 1 93 ? -6.091 9.517 -1.099 1.00 98.19 93 GLN A O 1
ATOM 777 N N . VAL A 1 94 ? -4.948 9.366 0.832 1.00 98.38 94 VAL A N 1
ATOM 778 C CA . VAL A 1 94 ? -5.592 8.161 1.339 1.00 98.38 94 VAL A CA 1
ATOM 779 C C . VAL A 1 94 ? -6.598 8.545 2.410 1.00 98.38 94 VAL A C 1
ATOM 781 O O . VAL A 1 94 ? -6.306 9.296 3.341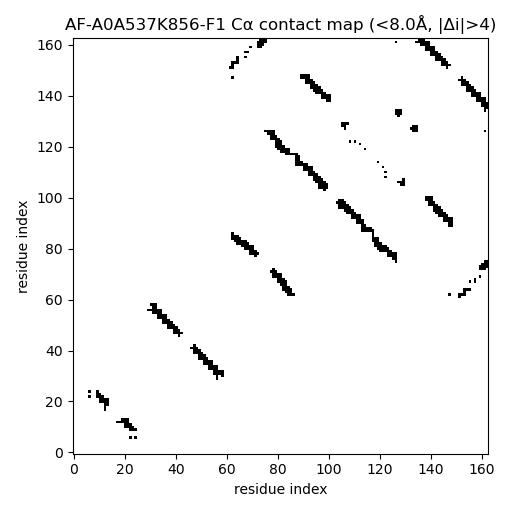 1.00 98.38 94 VAL A O 1
ATOM 784 N N . LYS A 1 95 ? -7.807 8.005 2.290 1.00 98.56 95 LYS A N 1
ATOM 785 C CA . LYS A 1 95 ? -8.854 8.110 3.300 1.00 98.56 95 LYS A CA 1
ATOM 786 C C . LYS A 1 95 ? -9.334 6.719 3.671 1.00 98.56 95 LYS A C 1
ATOM 788 O O . LYS A 1 95 ? -9.827 5.992 2.811 1.00 98.56 95 LYS A O 1
ATOM 793 N N . VAL A 1 96 ? -9.268 6.390 4.955 1.00 98.50 96 VAL A N 1
ATOM 794 C CA . VAL A 1 96 ? -9.867 5.176 5.508 1.00 98.50 96 VAL A CA 1
ATOM 795 C C . VAL A 1 96 ? -11.060 5.574 6.358 1.00 98.50 96 VAL A C 1
ATOM 797 O O . VAL A 1 96 ? -10.924 6.341 7.305 1.00 98.50 96 VAL A O 1
ATOM 800 N N . GLN A 1 97 ? -12.242 5.080 6.011 1.00 98.25 97 GLN A N 1
ATOM 801 C CA . GLN A 1 97 ? -13.438 5.235 6.838 1.00 98.25 97 GLN A CA 1
ATOM 802 C C . GLN A 1 97 ? -13.819 3.886 7.413 1.00 98.25 97 GLN A C 1
ATOM 804 O O . GLN A 1 97 ? -14.118 2.980 6.644 1.00 98.25 97 GLN A O 1
ATOM 809 N N . ILE A 1 98 ? -13.851 3.772 8.733 1.00 98.31 98 ILE A N 1
ATOM 810 C CA . ILE A 1 98 ? -14.311 2.582 9.438 1.00 98.31 98 ILE A CA 1
ATOM 811 C C . ILE A 1 98 ? -15.767 2.801 9.848 1.00 98.31 98 ILE A C 1
ATOM 813 O O . ILE A 1 98 ? -16.129 3.881 10.328 1.00 98.31 98 ILE A O 1
ATOM 817 N N . PHE A 1 99 ? -16.611 1.793 9.649 1.00 97.38 99 PHE A N 1
ATOM 818 C CA . PHE A 1 99 ? -18.031 1.836 9.981 1.00 97.38 99 PHE A CA 1
ATOM 819 C C . PHE A 1 99 ? -18.554 0.489 10.489 1.00 97.38 99 PHE A C 1
ATOM 821 O O . PHE A 1 99 ? -18.024 -0.581 10.185 1.00 97.38 99 PHE A O 1
ATOM 828 N N . THR A 1 100 ? -19.611 0.552 11.296 1.00 96.19 100 THR A N 1
ATOM 829 C CA . THR A 1 100 ? -20.354 -0.626 11.757 1.00 96.19 100 THR A CA 1
ATOM 830 C C . THR A 1 100 ? -21.052 -1.319 10.583 1.00 96.19 100 THR A C 1
ATOM 832 O O . THR A 1 100 ? -21.281 -0.713 9.536 1.00 96.19 100 THR A O 1
ATOM 835 N N . VAL A 1 101 ? -21.492 -2.567 10.773 1.00 94.06 101 VAL A N 1
ATOM 836 C CA . VAL A 1 101 ? -22.321 -3.287 9.780 1.00 94.06 101 VAL A CA 1
ATOM 837 C C . VAL A 1 101 ? -23.647 -2.581 9.462 1.00 94.06 101 VAL A C 1
ATOM 839 O O . VAL A 1 101 ? -24.220 -2.796 8.401 1.00 94.06 101 VAL A O 1
ATOM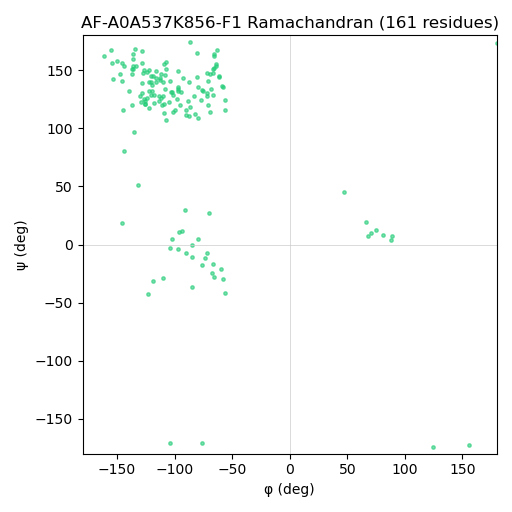 842 N N . THR A 1 102 ? -24.114 -1.700 10.352 1.00 94.25 102 THR A N 1
ATOM 843 C CA . THR A 1 102 ? -25.292 -0.842 10.145 1.00 94.25 102 THR A CA 1
ATOM 844 C C . THR A 1 102 ? -24.978 0.460 9.393 1.00 94.25 102 THR A C 1
ATOM 846 O O . THR A 1 102 ? -25.879 1.258 9.160 1.00 94.25 102 THR A O 1
ATOM 849 N N . GLY A 1 103 ? -23.716 0.699 9.017 1.00 92.69 103 GLY A N 1
ATOM 850 C CA . GLY A 1 103 ? -23.280 1.868 8.246 1.00 92.69 103 GLY A CA 1
ATOM 851 C C . GLY A 1 103 ? -22.905 3.103 9.073 1.00 92.69 103 GLY A C 1
ATOM 852 O O . GLY A 1 103 ? -22.568 4.136 8.493 1.00 92.69 103 GLY A O 1
ATOM 853 N N . LYS A 1 104 ? -22.914 3.031 10.412 1.00 94.88 104 LYS A N 1
ATOM 854 C CA . LYS A 1 104 ? -22.475 4.144 11.269 1.00 94.88 104 LYS A CA 1
ATOM 855 C C . LYS A 1 104 ? -20.958 4.293 11.172 1.00 94.88 104 LYS A C 1
ATOM 857 O O . LYS A 1 104 ? -20.232 3.372 11.539 1.00 94.88 104 LYS A O 1
ATOM 862 N N . VA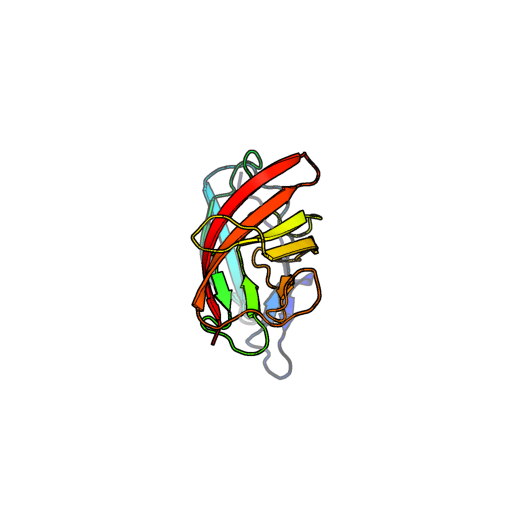L A 1 105 ? -20.481 5.456 10.729 1.00 96.19 105 VAL A N 1
ATOM 863 C CA . VAL A 1 105 ? -19.047 5.791 10.730 1.00 96.19 105 VAL A CA 1
ATOM 864 C C . VAL A 1 105 ? -18.554 5.912 12.169 1.00 96.19 105 VAL A C 1
ATOM 866 O O . VAL A 1 105 ? -19.156 6.623 12.971 1.00 96.19 105 VAL A O 1
ATOM 869 N N . VAL A 1 106 ? -17.463 5.213 12.479 1.00 96.62 106 VAL A N 1
ATOM 870 C CA . VAL A 1 106 ? -16.822 5.232 13.803 1.00 96.62 106 VAL A CA 1
ATOM 871 C C . VAL A 1 106 ? -15.476 5.944 13.789 1.00 96.62 106 VAL A C 1
ATOM 873 O O . VAL A 1 106 ? -15.090 6.519 14.799 1.00 96.62 106 VAL A O 1
ATOM 876 N N . LYS A 1 107 ? -14.768 5.932 12.654 1.00 97.69 107 LYS A N 1
ATOM 877 C CA . LYS A 1 107 ? -13.476 6.604 12.503 1.00 97.69 107 LYS A CA 1
ATOM 878 C C . LYS A 1 107 ? -13.218 6.981 11.051 1.00 97.69 107 LYS A C 1
ATOM 880 O O . LYS A 1 107 ? -13.536 6.214 10.141 1.00 97.69 107 LYS A O 1
ATOM 885 N N . THR A 1 108 ? -12.616 8.141 10.828 1.00 98.12 108 THR A N 1
ATOM 886 C CA . THR A 1 108 ? -12.083 8.585 9.544 1.00 98.12 108 THR A CA 1
ATOM 887 C C . THR A 1 108 ? -10.619 8.970 9.702 1.00 98.12 108 THR A C 1
ATOM 889 O O . THR A 1 108 ? -10.278 9.894 10.429 1.00 98.12 108 THR A O 1
ATOM 892 N N . ILE A 1 109 ? -9.753 8.301 8.952 1.00 98.31 109 ILE A N 1
ATOM 893 C CA . ILE A 1 109 ? -8.321 8.585 8.878 1.00 98.31 109 ILE A CA 1
ATOM 894 C C . ILE A 1 109 ? -8.054 9.198 7.510 1.00 98.31 109 ILE A C 1
ATOM 896 O O . ILE A 1 109 ? -8.568 8.709 6.500 1.00 98.31 109 ILE A O 1
ATOM 900 N N . LYS A 1 110 ? -7.291 10.289 7.472 1.00 98.19 110 LYS A N 1
ATOM 901 C CA . LYS A 1 110 ? -6.860 10.952 6.240 1.00 98.19 110 LYS A CA 1
ATOM 902 C C . LYS A 1 110 ? -5.360 11.174 6.314 1.00 98.19 110 LYS A C 1
ATOM 904 O O . LYS A 1 110 ? -4.890 11.757 7.285 1.00 98.19 110 LYS A O 1
ATOM 909 N N . GLN A 1 111 ? -4.647 10.742 5.288 1.00 97.75 111 GLN A N 1
ATOM 910 C CA . GLN A 1 111 ? -3.197 10.857 5.207 1.00 97.75 111 GLN A CA 1
ATOM 911 C C . GLN A 1 111 ? -2.785 11.037 3.751 1.00 97.75 111 GLN A C 1
ATOM 913 O O . GLN A 1 111 ? -3.423 10.493 2.852 1.00 97.75 111 GLN A O 1
ATOM 918 N N . THR A 1 112 ? -1.724 11.802 3.521 1.00 97.94 112 THR A N 1
ATOM 919 C CA . THR A 1 112 ? -1.040 11.818 2.228 1.00 97.94 112 THR A CA 1
ATOM 920 C C . THR A 1 112 ? 0.170 10.907 2.334 1.00 97.94 112 THR A C 1
ATOM 922 O O . THR A 1 112 ? 0.979 11.103 3.236 1.00 97.94 112 THR A O 1
ATOM 925 N N . ILE A 1 113 ? 0.272 9.937 1.433 1.00 96.75 113 ILE A N 1
ATOM 926 C CA . ILE A 1 113 ? 1.395 8.994 1.338 1.00 96.75 113 ILE A CA 1
ATOM 927 C C . ILE A 1 113 ? 2.214 9.304 0.083 1.00 96.75 113 ILE A C 1
ATOM 929 O O . ILE A 1 113 ? 1.679 9.862 -0.884 1.00 96.75 113 ILE A O 1
ATOM 933 N N . ASN A 1 114 ? 3.487 8.922 0.080 1.00 96.12 114 ASN A N 1
ATOM 934 C CA . ASN A 1 114 ? 4.326 8.926 -1.116 1.00 96.12 114 ASN A CA 1
ATOM 935 C C . ASN A 1 114 ? 5.271 7.723 -1.072 1.00 96.12 114 ASN A C 1
ATOM 937 O O . ASN A 1 114 ? 6.432 7.826 -0.678 1.00 96.12 114 ASN A O 1
ATOM 941 N N . ASP A 1 115 ? 4.736 6.566 -1.454 1.00 90.44 115 ASP A N 1
ATOM 942 C CA . ASP A 1 115 ? 5.502 5.331 -1.510 1.00 90.44 115 ASP A CA 1
ATOM 943 C C . ASP A 1 115 ? 6.435 5.330 -2.729 1.00 90.44 115 ASP A C 1
ATOM 945 O O . ASP A 1 115 ? 6.015 5.577 -3.864 1.00 90.44 115 ASP A O 1
ATOM 949 N N . ALA A 1 116 ? 7.707 4.983 -2.518 1.00 86.38 116 ALA A N 1
ATOM 950 C CA . ALA A 1 116 ? 8.658 4.774 -3.614 1.00 86.38 116 ALA A CA 1
ATOM 951 C C . ALA A 1 116 ? 8.275 3.564 -4.493 1.00 86.38 116 ALA A C 1
ATOM 953 O O . ALA A 1 116 ? 8.610 3.515 -5.676 1.00 86.38 116 ALA A O 1
ATOM 954 N N . GLY A 1 117 ? 7.578 2.586 -3.905 1.00 88.19 117 GLY A N 1
ATOM 955 C CA . GLY A 1 117 ? 7.096 1.375 -4.563 1.00 88.19 117 GLY A CA 1
ATOM 956 C C . GLY A 1 117 ? 5.598 1.398 -4.865 1.00 88.19 117 GLY A C 1
ATOM 957 O O . GLY A 1 117 ? 4.914 2.408 -4.732 1.00 88.19 117 GLY A O 1
ATOM 958 N N . ASN A 1 118 ? 5.081 0.248 -5.290 1.00 90.44 118 ASN A N 1
ATOM 959 C CA . ASN A 1 118 ? 3.663 0.056 -5.598 1.00 90.44 118 ASN A CA 1
ATOM 960 C C . ASN A 1 118 ? 2.830 -0.417 -4.398 1.00 90.44 118 ASN A C 1
ATOM 962 O O . ASN A 1 118 ? 1.619 -0.531 -4.541 1.00 90.44 118 ASN A O 1
ATOM 966 N N . ARG A 1 119 ? 3.450 -0.743 -3.259 1.00 93.62 119 ARG A N 1
ATOM 967 C CA . ARG A 1 119 ? 2.791 -1.282 -2.066 1.00 93.62 119 ARG A CA 1
ATOM 968 C C . ARG A 1 119 ? 2.883 -0.270 -0.935 1.00 93.62 119 ARG A C 1
ATOM 970 O O . ARG A 1 119 ? 3.984 0.141 -0.593 1.00 93.62 119 ARG A O 1
ATOM 977 N N . SER A 1 120 ? 1.738 0.051 -0.343 1.00 95.88 120 SER A N 1
ATOM 978 C CA . SER A 1 120 ? 1.620 0.988 0.770 1.00 95.88 120 SER A CA 1
ATOM 979 C C . SER A 1 120 ? 1.188 0.275 2.046 1.00 95.88 120 SER A C 1
ATOM 981 O O . SER A 1 120 ? 0.368 -0.649 2.003 1.00 95.88 120 SER A O 1
ATOM 983 N N . SER A 1 121 ? 1.727 0.721 3.180 1.00 95.31 121 SER A N 1
ATOM 984 C CA . SER A 1 121 ? 1.339 0.290 4.530 1.00 95.31 121 SER A CA 1
ATOM 985 C C . SER A 1 121 ? 1.435 1.418 5.564 1.00 95.31 121 SER A C 1
ATOM 987 O O . SER A 1 121 ? 1.520 1.151 6.760 1.00 95.31 121 SER A O 1
ATOM 989 N N . GLU A 1 122 ? 1.464 2.679 5.121 1.00 94.38 122 GLU A N 1
ATOM 990 C CA . GLU A 1 122 ? 1.733 3.832 5.995 1.00 94.38 122 GLU A CA 1
ATOM 991 C C . GLU A 1 122 ? 0.545 4.237 6.878 1.00 94.38 122 GLU A C 1
ATOM 993 O O . GLU A 1 122 ? 0.713 4.989 7.838 1.00 94.38 122 GLU A O 1
ATOM 998 N N . VAL A 1 123 ? -0.668 3.790 6.542 1.00 97.62 123 VAL A N 1
ATOM 999 C CA . VAL A 1 123 ? -1.878 4.180 7.271 1.00 97.62 123 VAL A CA 1
ATOM 1000 C C . VAL A 1 123 ? -2.134 3.189 8.398 1.00 97.62 123 VAL A C 1
ATOM 1002 O O . VAL A 1 123 ? -2.512 2.040 8.159 1.00 97.62 123 VAL A O 1
ATOM 1005 N N . GLU A 1 124 ? -1.973 3.652 9.633 1.00 97.56 124 GLU A N 1
ATOM 1006 C CA . GLU A 1 124 ? -2.208 2.862 10.841 1.00 97.56 124 GLU A CA 1
ATOM 1007 C C . GLU A 1 124 ? -3.484 3.281 11.571 1.00 97.56 124 GLU A C 1
ATOM 1009 O O . GLU A 1 124 ? -3.955 4.414 11.465 1.00 97.56 124 GLU A O 1
ATOM 1014 N N . TRP A 1 125 ? -4.022 2.363 12.369 1.00 97.50 125 TRP A N 1
ATOM 1015 C CA . TRP A 1 125 ? -5.116 2.642 13.284 1.00 97.50 125 TRP A CA 1
ATOM 1016 C C . TRP A 1 125 ? -5.002 1.831 14.569 1.00 97.50 125 TRP A C 1
ATOM 1018 O O . TRP A 1 125 ? -4.670 0.650 14.546 1.00 97.50 125 TRP A O 1
ATOM 1028 N N . ASP A 1 126 ? -5.331 2.467 15.687 1.00 96.56 126 ASP A N 1
ATOM 1029 C CA . ASP A 1 126 ? -5.229 1.946 17.051 1.00 96.56 126 ASP A CA 1
ATOM 1030 C C . ASP A 1 126 ? -6.545 1.355 17.596 1.00 96.56 126 ASP A C 1
ATOM 1032 O O . ASP A 1 126 ? -6.677 1.089 18.791 1.00 96.56 126 ASP A O 1
ATOM 1036 N N . GLY A 1 127 ? -7.551 1.174 16.735 1.00 96.06 127 GLY A N 1
ATOM 1037 C CA . GLY A 1 127 ? -8.847 0.608 17.118 1.00 96.06 127 GLY A CA 1
ATOM 1038 C C . GLY A 1 127 ? -9.755 1.556 17.908 1.00 96.06 127 GLY A C 1
ATOM 1039 O O . GLY A 1 127 ? -10.750 1.101 18.480 1.00 96.06 127 GLY A O 1
ATOM 1040 N N . ARG A 1 128 ? -9.435 2.857 17.962 1.00 96.38 128 ARG A N 1
ATOM 1041 C CA . ARG A 1 128 ? -10.257 3.868 18.642 1.00 96.38 128 ARG A CA 1
ATOM 1042 C C . ARG A 1 128 ? -11.187 4.615 17.695 1.00 96.38 128 ARG A C 1
ATOM 1044 O O . ARG A 1 128 ? -10.862 4.835 16.526 1.00 96.38 128 ARG A O 1
ATOM 1051 N N . ASP A 1 129 ? -12.336 5.034 18.204 1.00 95.56 129 ASP A N 1
ATOM 1052 C CA . ASP A 1 129 ? -13.274 5.885 17.474 1.00 95.56 129 ASP A CA 1
ATOM 1053 C C . ASP A 1 129 ? -12.819 7.362 17.410 1.00 95.56 129 ASP A C 1
ATOM 1055 O O . ASP A 1 129 ? -11.665 7.712 17.694 1.00 95.56 129 ASP A O 1
ATOM 1059 N N . GLU A 1 130 ? -13.695 8.249 16.937 1.00 94.88 130 GLU A N 1
ATOM 1060 C CA . GLU A 1 130 ? -13.426 9.693 16.871 1.00 94.88 130 GLU A CA 1
ATOM 1061 C C . GLU A 1 130 ? -13.330 10.370 18.244 1.00 94.88 130 GLU A C 1
ATOM 1063 O O . GLU A 1 130 ? -12.686 11.411 18.358 1.00 94.88 130 GLU A O 1
ATOM 1068 N N . GLN A 1 131 ? -13.946 9.799 19.280 1.00 94.38 131 GLN A N 1
ATOM 1069 C CA . GLN A 1 131 ? -13.881 10.305 20.651 1.00 94.38 131 GLN A CA 1
ATOM 1070 C C . GLN A 1 131 ? -12.630 9.798 21.389 1.00 94.38 131 GLN A C 1
ATOM 1072 O O . GLN A 1 131 ? -12.286 10.312 22.451 1.00 94.38 131 GLN A O 1
ATOM 1077 N N . GLY A 1 132 ? -11.914 8.833 20.803 1.00 92.88 132 GLY A N 1
ATOM 1078 C CA . GLY A 1 132 ? -10.756 8.188 21.414 1.00 92.88 132 GLY A CA 1
ATOM 1079 C C . GLY A 1 132 ? -11.130 6.969 22.257 1.00 92.88 132 GLY A C 1
ATOM 1080 O O . GLY A 1 132 ? -10.253 6.383 22.900 1.00 92.88 132 GLY A O 1
ATOM 1081 N N . ASP A 1 133 ? -12.390 6.542 22.233 1.00 94.44 133 ASP A N 1
ATOM 1082 C CA . ASP A 1 133 ? -12.843 5.357 22.944 1.00 94.44 133 ASP A CA 1
ATOM 1083 C C . ASP A 1 133 ? -12.492 4.097 22.155 1.00 94.44 133 ASP A C 1
ATOM 1085 O O . ASP A 1 133 ? -12.496 4.070 20.921 1.00 94.44 133 ASP A O 1
ATOM 1089 N N . LYS A 1 134 ? -12.142 3.025 22.874 1.00 93.75 134 LYS A N 1
ATOM 1090 C CA . LYS A 1 134 ? -11.872 1.733 22.238 1.00 93.75 134 LYS A CA 1
ATOM 1091 C C . LYS A 1 134 ? -13.165 1.166 21.677 1.00 93.75 134 LYS A C 1
ATOM 1093 O O . LYS A 1 134 ? -14.171 1.094 22.383 1.00 93.75 134 LYS A O 1
ATOM 1098 N N . LEU A 1 135 ? -13.109 0.680 20.444 1.00 93.75 135 LEU A N 1
ATOM 1099 C CA . LEU A 1 135 ? -14.237 -0.042 19.883 1.00 93.75 135 LEU A CA 1
ATOM 1100 C C . LEU A 1 135 ? -14.472 -1.372 20.599 1.00 93.75 135 LEU A C 1
ATOM 1102 O O . LEU A 1 135 ? -13.548 -2.041 21.065 1.00 93.75 135 LEU A O 1
ATOM 1106 N N . GLY A 1 136 ? -15.746 -1.755 20.657 1.00 93.81 136 GLY A N 1
ATOM 1107 C CA . GLY A 1 136 ? -16.145 -3.076 21.111 1.00 93.81 136 GLY A CA 1
ATOM 1108 C C . GLY A 1 136 ? -15.632 -4.171 20.177 1.00 93.81 136 GLY A C 1
ATOM 1109 O O . GLY A 1 136 ? -15.404 -3.958 18.987 1.00 93.81 136 GLY A O 1
ATOM 1110 N N . ARG A 1 137 ? -15.490 -5.377 20.726 1.00 95.62 137 ARG A N 1
ATOM 1111 C CA . ARG A 1 137 ? -15.175 -6.573 19.939 1.00 95.62 137 ARG A CA 1
ATOM 1112 C C . ARG A 1 137 ? -16.245 -6.802 18.886 1.00 95.62 137 ARG A C 1
ATOM 1114 O O . ARG A 1 137 ? -17.436 -6.743 19.194 1.00 95.62 137 ARG A O 1
ATOM 1121 N N . GLY A 1 138 ? -15.831 -7.130 17.671 1.00 95.62 138 GLY A N 1
ATOM 1122 C CA . GLY A 1 138 ? -16.778 -7.445 16.616 1.00 95.62 138 GLY A CA 1
ATOM 1123 C C . GLY A 1 138 ? -16.252 -7.231 15.210 1.00 95.62 138 GLY A C 1
ATOM 1124 O O . GLY A 1 138 ? -15.074 -6.966 14.969 1.00 95.62 138 GLY A O 1
ATOM 1125 N N . VAL A 1 139 ? -17.180 -7.376 14.271 1.00 96.81 139 VAL A N 1
ATOM 1126 C CA . VAL A 1 139 ? -16.938 -7.198 12.845 1.00 96.81 139 VAL A CA 1
ATOM 1127 C C . VAL A 1 139 ? -17.297 -5.776 12.444 1.00 96.81 139 VAL A C 1
ATOM 1129 O O . VAL A 1 139 ? -18.393 -5.289 12.725 1.00 96.81 139 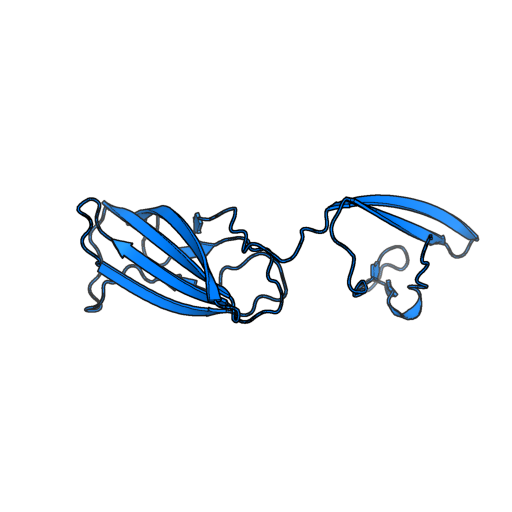VAL A O 1
ATOM 1132 N N . TYR A 1 140 ? -16.383 -5.150 11.719 1.00 97.75 140 TYR A N 1
ATOM 1133 C CA . TYR A 1 140 ? -16.549 -3.836 11.126 1.00 97.75 140 TYR A CA 1
ATOM 1134 C C . TYR A 1 140 ? -16.197 -3.903 9.642 1.00 97.75 140 TYR A C 1
ATOM 1136 O O . TYR A 1 140 ? -15.599 -4.863 9.146 1.00 97.75 140 TYR A O 1
ATOM 1144 N N . LEU A 1 141 ? -16.573 -2.856 8.925 1.00 98.00 141 LEU A N 1
ATOM 1145 C CA . LEU A 1 141 ? -16.190 -2.646 7.540 1.00 98.00 141 LEU A CA 1
ATOM 1146 C C . LEU A 1 141 ? -15.332 -1.391 7.467 1.00 98.00 141 LEU A C 1
ATOM 1148 O O . LEU A 1 141 ? -15.524 -0.449 8.240 1.00 98.00 141 LEU A O 1
ATOM 1152 N N . TYR A 1 142 ? -14.406 -1.359 6.520 1.00 98.25 142 TYR A N 1
ATOM 1153 C CA . TYR A 1 142 ? -13.715 -0.129 6.175 1.00 98.25 142 TYR A CA 1
ATOM 1154 C C . TYR A 1 142 ? -13.783 0.138 4.684 1.00 98.25 142 TYR A C 1
ATOM 1156 O O . TYR A 1 142 ? -13.790 -0.779 3.870 1.00 98.25 142 TYR A O 1
ATOM 1164 N N . ARG A 1 143 ? -13.818 1.421 4.331 1.00 98.44 143 ARG A N 1
ATOM 1165 C CA . ARG A 1 143 ? -13.669 1.912 2.966 1.00 98.44 143 ARG A CA 1
ATOM 1166 C C . ARG A 1 143 ? -12.320 2.594 2.851 1.00 98.44 143 ARG A C 1
ATOM 1168 O O . ARG A 1 143 ? -12.123 3.654 3.443 1.00 98.44 143 ARG A O 1
ATOM 1175 N N . LEU A 1 144 ? -11.433 2.006 2.062 1.00 98.56 144 LEU A N 1
ATOM 1176 C CA . LEU A 1 144 ? -10.189 2.624 1.631 1.00 98.56 144 LEU A CA 1
ATOM 1177 C C . LEU A 1 144 ? -10.465 3.407 0.349 1.00 98.56 144 LEU A C 1
ATOM 1179 O O . LEU A 1 144 ? -10.962 2.853 -0.627 1.00 98.56 144 LEU A O 1
ATOM 1183 N N . THR A 1 145 ? -10.164 4.698 0.356 1.00 98.56 145 THR A N 1
ATOM 1184 C CA . THR A 1 145 ? -10.242 5.584 -0.806 1.00 98.56 145 THR A CA 1
ATOM 1185 C C . THR A 1 145 ? -8.865 6.156 -1.081 1.00 98.56 145 THR A C 1
ATOM 1187 O O . THR A 1 145 ? -8.242 6.686 -0.167 1.00 98.56 145 THR A O 1
ATOM 1190 N N . VAL A 1 146 ? -8.428 6.107 -2.335 1.00 98.12 146 VAL A N 1
ATOM 1191 C CA . VAL A 1 146 ? -7.174 6.713 -2.789 1.00 98.12 146 VAL A CA 1
ATOM 1192 C C . VAL A 1 146 ? -7.476 7.701 -3.905 1.00 98.12 146 VAL A C 1
ATOM 1194 O O . VAL A 1 146 ? -8.251 7.393 -4.817 1.00 98.12 146 VAL A O 1
ATOM 1197 N N . ILE A 1 147 ? -6.901 8.898 -3.799 1.00 97.38 147 ILE A N 1
ATOM 1198 C CA . ILE A 1 147 ? -7.070 10.002 -4.744 1.00 97.38 147 ILE A CA 1
ATOM 1199 C C . ILE A 1 147 ? -5.685 10.476 -5.195 1.00 97.38 147 ILE A C 1
ATOM 1201 O O . ILE A 1 147 ? -4.838 10.797 -4.360 1.00 97.38 147 ILE A O 1
ATOM 1205 N N . THR A 1 148 ? -5.454 10.511 -6.507 1.00 95.06 148 THR A N 1
ATOM 1206 C CA . THR A 1 148 ? -4.212 11.034 -7.100 1.00 95.06 148 THR A CA 1
ATOM 1207 C C . THR A 1 148 ? -4.233 12.568 -7.185 1.00 95.06 148 THR A C 1
ATOM 1209 O O . THR A 1 148 ? -5.314 13.163 -7.102 1.00 95.06 148 THR A O 1
ATOM 1212 N N . PRO A 1 149 ? -3.085 13.240 -7.404 1.00 92.94 149 PRO A N 1
ATOM 1213 C CA . PRO A 1 149 ? -3.034 14.694 -7.588 1.00 92.94 149 PRO A CA 1
ATOM 1214 C C . PRO A 1 149 ? -3.897 15.194 -8.753 1.00 92.94 149 PRO A C 1
ATOM 1216 O O . PRO A 1 149 ? -4.439 16.293 -8.696 1.00 92.94 149 PRO A O 1
ATOM 1219 N N . GLU A 1 150 ? -4.086 14.368 -9.785 1.00 90.88 150 GLU A N 1
ATOM 1220 C CA . GLU A 1 150 ? -4.942 14.671 -10.940 1.00 90.88 150 GLU A CA 1
ATOM 1221 C C . GLU A 1 150 ? -6.441 14.458 -10.653 1.00 90.88 150 GLU A C 1
ATOM 1223 O O . GLU A 1 150 ? -7.266 14.545 -11.560 1.00 90.88 150 GLU A O 1
ATOM 1228 N N . GLY A 1 151 ? -6.809 14.124 -9.412 1.00 91.19 151 GLY A N 1
ATOM 1229 C CA . GLY A 1 151 ? -8.193 13.905 -8.992 1.00 91.19 151 GLY A CA 1
ATOM 1230 C C . GLY A 1 151 ? -8.752 12.520 -9.328 1.00 91.19 151 GLY A C 1
ATOM 1231 O O . GLY A 1 151 ? -9.945 12.278 -9.127 1.00 91.19 151 GLY A O 1
ATOM 1232 N N . LYS A 1 152 ? -7.930 11.576 -9.811 1.00 92.81 152 LYS A N 1
ATOM 1233 C CA . LYS A 1 152 ? -8.395 10.206 -10.076 1.00 92.81 152 LYS A CA 1
ATOM 1234 C C . LYS A 1 152 ? -8.636 9.492 -8.759 1.00 92.81 152 LYS A C 1
ATOM 1236 O O . LYS A 1 152 ? -7.747 9.420 -7.919 1.00 92.81 152 LYS A O 1
ATOM 1241 N N . LYS A 1 153 ? -9.830 8.922 -8.606 1.00 95.25 153 LYS A N 1
ATOM 1242 C CA . LYS A 1 153 ? -10.269 8.256 -7.378 1.00 95.25 153 LYS A CA 1
ATOM 1243 C C . LYS A 1 153 ? -10.517 6.765 -7.603 1.00 95.25 153 LYS A C 1
ATOM 1245 O O . LYS A 1 153 ? -11.127 6.365 -8.600 1.00 95.25 153 LYS A O 1
ATOM 1250 N N . ARG A 1 154 ? -10.117 5.945 -6.630 1.00 96.62 154 ARG A N 1
ATOM 1251 C CA . ARG A 1 154 ? -10.555 4.550 -6.478 1.00 96.62 154 ARG A CA 1
ATOM 1252 C C . ARG A 1 154 ? -10.891 4.250 -5.032 1.00 96.62 154 ARG A C 1
ATOM 1254 O O . ARG A 1 154 ? -10.330 4.847 -4.118 1.00 96.62 154 ARG A O 1
ATOM 1261 N N . GLU A 1 155 ? -11.814 3.315 -4.848 1.00 97.56 155 GLU A N 1
ATOM 1262 C CA . GLU A 1 155 ? -12.216 2.840 -3.533 1.00 97.56 155 GLU A CA 1
ATOM 1263 C C . GLU A 1 155 ? -12.367 1.316 -3.489 1.00 97.56 155 GLU A C 1
ATOM 1265 O O . GLU A 1 155 ? -12.666 0.662 -4.497 1.00 97.56 155 GLU A O 1
ATOM 1270 N N . ARG A 1 156 ? -12.132 0.762 -2.301 1.00 98.06 156 ARG A N 1
ATOM 1271 C CA . ARG A 1 156 ? -12.386 -0.634 -1.937 1.00 98.06 156 ARG A CA 1
ATOM 1272 C C . ARG A 1 156 ? -13.006 -0.688 -0.554 1.00 98.06 156 ARG A C 1
ATOM 1274 O O . ARG A 1 156 ? -12.720 0.164 0.289 1.00 98.06 156 ARG A O 1
ATOM 1281 N N . ILE A 1 157 ? -13.872 -1.671 -0.354 1.00 97.81 157 ILE A N 1
ATOM 1282 C CA . ILE A 1 157 ? -14.497 -1.950 0.932 1.00 97.81 157 ILE A CA 1
ATOM 1283 C C . ILE A 1 157 ? -14.071 -3.345 1.343 1.00 97.81 157 ILE A C 1
ATOM 1285 O O . ILE A 1 157 ? -14.229 -4.277 0.565 1.00 97.81 157 ILE A O 1
ATOM 1289 N N . GLU A 1 158 ? -13.570 -3.467 2.561 1.00 98.06 158 GLU A N 1
ATOM 1290 C CA . GLU A 1 158 ? -13.089 -4.724 3.119 1.00 98.06 158 GLU A CA 1
ATOM 1291 C C . GLU A 1 158 ? -13.583 -4.882 4.560 1.00 98.06 158 GLU A C 1
ATOM 1293 O O . GLU A 1 158 ? -14.047 -3.932 5.205 1.00 98.06 158 GLU A O 1
ATOM 1298 N N . ARG A 1 159 ? -13.505 -6.112 5.067 1.00 97.38 159 ARG A N 1
ATOM 1299 C CA . ARG A 1 159 ? -13.931 -6.471 6.422 1.00 97.38 159 ARG A CA 1
ATOM 1300 C C . ARG A 1 159 ? -12.742 -6.490 7.378 1.00 97.38 159 ARG A C 1
ATOM 1302 O O . ARG A 1 159 ? -11.747 -7.154 7.106 1.00 97.38 159 ARG A O 1
ATOM 1309 N N . LEU A 1 160 ? -12.906 -5.878 8.548 1.00 96.12 160 LEU A N 1
ATOM 1310 C CA . LEU A 1 160 ? -11.944 -5.953 9.650 1.00 96.12 160 LEU A CA 1
ATOM 1311 C C . LEU A 1 160 ? -12.604 -6.506 10.917 1.00 96.12 160 LEU A C 1
ATOM 1313 O O . LEU A 1 160 ? -13.807 -6.339 11.130 1.00 96.12 160 LEU A O 1
ATOM 1317 N N . VAL A 1 161 ? -11.818 -7.180 11.752 1.00 97.25 161 VAL A N 1
ATOM 1318 C CA . VAL A 1 161 ? -12.281 -7.796 13.000 1.00 97.25 161 VAL A CA 1
ATOM 1319 C C . VAL A 1 161 ? -11.463 -7.262 14.173 1.00 97.25 161 VAL A C 1
ATOM 1321 O O . VAL A 1 161 ? -10.234 -7.337 14.162 1.00 97.25 161 VAL A O 1
ATOM 1324 N N . VAL A 1 162 ? -12.165 -6.747 15.183 1.00 96.19 162 VAL A N 1
ATOM 1325 C CA . VAL A 1 162 ? -11.594 -6.256 16.446 1.00 96.19 162 VAL A CA 1
ATOM 1326 C C . VAL A 1 162 ? -11.804 -7.312 17.534 1.00 96.19 162 VAL A C 1
ATOM 1328 O O . VAL A 1 162 ? -12.937 -7.768 17.732 1.00 96.19 162 VAL A O 1
ATOM 1331 N N . PHE A 1 163 ? -10.731 -7.676 18.242 1.00 91.94 163 PHE A N 1
ATOM 1332 C CA . PHE A 1 163 ? -10.725 -8.578 19.404 1.00 91.94 163 PHE A CA 1
ATOM 1333 C C . PHE A 1 163 ? -10.334 -7.881 20.707 1.00 91.94 163 PHE A C 1
ATOM 1335 O O . PHE A 1 163 ? -9.710 -6.805 20.678 1.00 91.94 163 PHE A O 1
#

pLDDT: mean 90.82, std 8.3, range [48.75, 98.56]